Protein AF-A0A5C0DVJ4-F1 (afdb_monomer_lite)

Secondary structure (DSSP, 8-state):
----------SS--HHHHHHHHHHHHHHHHHHHHHHHHHHHHHHHH-----HHHH--

pLDDT: mean 86.8, std 9.77, range [46.12, 95.56]

Foldseek 3Di:
DDDDDDDDDDPDDDPVVVVVVVVVV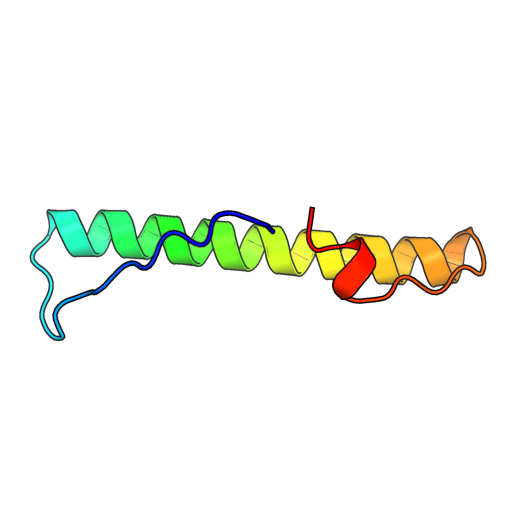VVVVVLVVVVVVVQVCCCPPVVDHDDPVNSPD

Sequence (57 aa):
MMALRRATFRLYPNKQVSEMLHYHRQLHKDLDNAAVSNRITSSKKFGKSVSCFEQQN

Structure (mmCIF, N/CA/C/O backbone):
data_AF-A0A5C0DVJ4-F1
#
_entry.id   AF-A0A5C0DVJ4-F1
#
loop_
_atom_site.group_PDB
_atom_site.id
_atom_site.type_symbol
_atom_site.label_atom_id
_atom_site.label_alt_id
_atom_site.label_comp_id
_atom_site.label_asym_id
_atom_site.label_entity_id
_atom_site.label_seq_id
_atom_site.pdbx_PDB_ins_code
_atom_site.Cartn_x
_atom_site.Cartn_y
_atom_site.Cartn_z
_atom_site.occupancy
_atom_site.B_iso_or_equiv
_atom_site.auth_seq_id
_atom_site.auth_comp_id
_atom_site.auth_asym_id
_atom_site.auth_atom_id
_atom_site.pdbx_PDB_model_num
ATOM 1 N N . MET A 1 1 ? -20.130 4.537 -10.479 1.00 46.12 1 MET A N 1
ATOM 2 C CA . MET A 1 1 ? -19.204 3.435 -10.820 1.00 46.12 1 MET A CA 1
ATOM 3 C C . MET A 1 1 ? -17.800 4.021 -10.863 1.00 46.12 1 MET A C 1
ATOM 5 O O . MET A 1 1 ? -17.595 4.965 -11.613 1.00 46.12 1 MET A O 1
ATOM 9 N N . MET A 1 2 ? -16.887 3.547 -10.011 1.00 66.94 2 MET A N 1
ATOM 10 C CA . MET A 1 2 ? -15.485 3.989 -9.987 1.00 66.94 2 MET A CA 1
ATOM 11 C C . MET A 1 2 ? -14.747 3.452 -11.220 1.00 6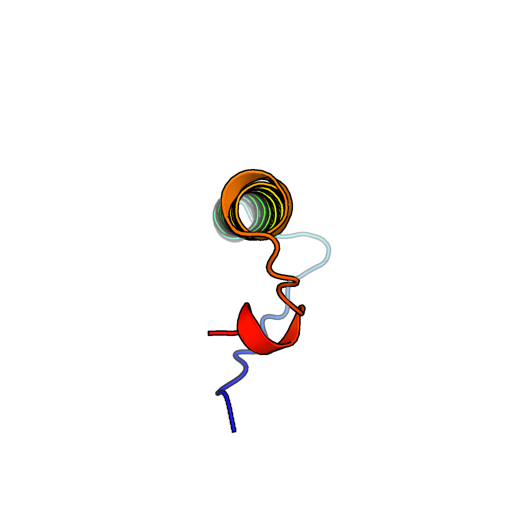6.94 2 MET A C 1
ATOM 13 O O . MET A 1 2 ? -14.887 2.276 -11.560 1.00 66.94 2 MET A O 1
ATOM 17 N N . ALA A 1 3 ? -13.997 4.305 -11.920 1.00 70.00 3 ALA A N 1
ATOM 18 C CA . ALA A 1 3 ? -13.261 3.906 -13.115 1.00 70.00 3 ALA A CA 1
ATOM 19 C C . ALA A 1 3 ? -12.042 3.053 -12.726 1.00 70.00 3 ALA A C 1
ATOM 21 O O . ALA A 1 3 ? -11.042 3.567 -12.229 1.00 70.00 3 ALA A O 1
ATOM 22 N N . LEU A 1 4 ? -12.109 1.744 -12.969 1.00 69.75 4 LEU A N 1
ATOM 23 C CA . LEU A 1 4 ? -10.991 0.835 -12.722 1.00 69.75 4 LEU A CA 1
ATOM 24 C C . LEU A 1 4 ? -10.048 0.823 -13.930 1.00 69.75 4 LEU A C 1
ATOM 26 O O . LEU A 1 4 ? -10.389 0.316 -15.000 1.00 69.75 4 LEU A O 1
ATOM 30 N N . ARG A 1 5 ? -8.832 1.355 -13.761 1.00 73.06 5 ARG A N 1
ATOM 31 C CA . ARG A 1 5 ? -7.751 1.161 -14.738 1.00 73.06 5 ARG A CA 1
ATOM 32 C C . ARG A 1 5 ? -7.131 -0.218 -14.539 1.00 73.06 5 ARG A C 1
ATOM 34 O O . ARG A 1 5 ? -6.464 -0.473 -13.542 1.00 73.06 5 ARG A O 1
ATOM 41 N N . ARG A 1 6 ? -7.323 -1.104 -15.514 1.00 76.25 6 ARG A N 1
ATOM 42 C CA . ARG A 1 6 ? -6.658 -2.408 -15.553 1.00 76.25 6 ARG A CA 1
ATOM 43 C C . ARG A 1 6 ? -5.240 -2.245 -16.103 1.00 76.25 6 ARG A C 1
ATOM 45 O O . ARG A 1 6 ? -5.067 -1.782 -17.225 1.00 76.25 6 ARG A O 1
ATOM 52 N N . ALA A 1 7 ? -4.242 -2.650 -15.323 1.00 73.69 7 ALA A N 1
ATOM 53 C CA . ALA A 1 7 ? -2.851 -2.737 -15.758 1.00 73.69 7 ALA A CA 1
ATOM 54 C C . ALA A 1 7 ? -2.462 -4.208 -15.960 1.00 73.69 7 ALA A C 1
ATOM 56 O O . ALA A 1 7 ? -2.796 -5.063 -15.142 1.00 73.69 7 ALA A O 1
ATOM 57 N N . THR A 1 8 ? -1.763 -4.513 -17.053 1.00 80.00 8 THR A N 1
ATOM 58 C CA . THR A 1 8 ? -1.226 -5.852 -17.342 1.00 80.00 8 THR A CA 1
ATOM 59 C C . THR A 1 8 ? 0.289 -5.780 -17.438 1.00 80.00 8 THR A C 1
ATOM 61 O O . THR A 1 8 ? 0.816 -4.942 -18.169 1.00 80.00 8 THR A O 1
ATOM 64 N N . PHE A 1 9 ? 0.988 -6.674 -16.742 1.00 75.75 9 PHE A N 1
ATOM 65 C CA . PHE A 1 9 ? 2.450 -6.722 -16.725 1.00 75.75 9 PHE A CA 1
ATOM 66 C C . PHE A 1 9 ? 2.956 -8.013 -17.367 1.00 75.75 9 PHE A C 1
ATOM 68 O O . PHE A 1 9 ? 2.292 -9.047 -17.314 1.00 75.75 9 PHE A O 1
ATOM 75 N N . ARG A 1 10 ? 4.142 -7.951 -17.978 1.00 82.44 10 ARG A N 1
ATOM 76 C CA . ARG A 1 10 ? 4.839 -9.143 -18.478 1.00 82.44 10 ARG A CA 1
ATOM 77 C C . ARG A 1 10 ? 5.525 -9.859 -17.318 1.00 82.44 10 ARG A C 1
ATOM 79 O O . ARG A 1 10 ? 6.006 -9.200 -16.402 1.00 82.44 10 ARG A O 1
ATOM 86 N N . LEU A 1 11 ? 5.634 -11.186 -17.411 1.00 84.19 11 LEU A N 1
ATOM 87 C CA . LEU A 1 11 ? 6.363 -12.005 -16.434 1.00 84.19 11 LEU A CA 1
ATOM 88 C C . LEU A 1 11 ? 7.836 -11.573 -16.304 1.00 84.19 11 LEU A C 1
ATOM 90 O O . LEU A 1 11 ? 8.379 -11.565 -15.205 1.00 84.19 11 LEU A O 1
ATOM 94 N N . TYR A 1 12 ? 8.441 -11.138 -17.414 1.00 90.75 12 TYR A N 1
ATOM 95 C CA . TYR A 1 12 ? 9.802 -10.605 -17.473 1.00 90.75 12 TYR A CA 1
ATOM 96 C C . TYR A 1 12 ? 9.775 -9.156 -17.979 1.00 90.75 12 TYR A C 1
ATOM 98 O O . TYR A 1 12 ? 9.808 -8.916 -19.192 1.00 90.75 12 TYR A O 1
ATOM 106 N N . PRO A 1 13 ? 9.617 -8.175 -17.075 1.00 88.94 13 PRO A N 1
ATOM 107 C CA . PRO A 1 13 ? 9.618 -6.767 -17.440 1.00 88.94 13 PRO A CA 1
ATOM 108 C C . PRO A 1 13 ? 11.027 -6.302 -17.823 1.00 88.94 13 PRO A C 1
ATOM 110 O O . PRO A 1 13 ? 12.026 -6.769 -17.282 1.00 88.94 13 PRO A O 1
ATOM 113 N N . ASN A 1 14 ? 11.108 -5.338 -18.742 1.00 92.69 14 ASN A N 1
ATOM 114 C CA . ASN A 1 14 ? 12.354 -4.606 -18.965 1.00 92.69 14 ASN A CA 1
ATOM 115 C C . ASN A 1 14 ? 12.629 -3.649 -17.786 1.00 92.69 14 ASN A C 1
ATOM 117 O O . ASN A 1 14 ? 11.780 -3.465 -16.909 1.00 92.69 14 ASN A O 1
ATOM 121 N N . LYS A 1 15 ? 13.805 -3.012 -17.779 1.00 93.50 15 LYS A N 1
ATOM 122 C CA . LYS A 1 15 ? 14.230 -2.113 -16.694 1.00 93.50 15 LYS A CA 1
ATOM 123 C C . LYS A 1 15 ? 13.189 -1.029 -16.375 1.00 93.50 15 LYS A C 1
ATOM 125 O O . LYS A 1 15 ? 12.812 -0.878 -15.218 1.00 93.50 15 LYS A O 1
ATOM 130 N N . GLN A 1 16 ? 12.661 -0.356 -17.397 1.00 91.31 16 GLN A N 1
ATOM 131 C CA . GLN A 1 16 ? 11.666 0.707 -17.235 1.00 91.31 16 GLN A CA 1
ATOM 132 C C . GLN A 1 16 ? 10.377 0.200 -16.568 1.00 91.31 16 GLN A C 1
ATOM 134 O O . GLN A 1 16 ? 9.864 0.816 -15.636 1.00 91.31 16 GLN A O 1
ATOM 139 N N . VAL A 1 17 ? 9.858 -0.952 -17.008 1.00 90.69 17 VAL A N 1
ATOM 140 C CA . VAL A 1 17 ? 8.652 -1.548 -16.412 1.00 90.69 17 VAL A CA 1
ATOM 141 C C . VAL A 1 17 ? 8.925 -2.021 -14.981 1.00 90.69 17 VAL A C 1
ATOM 143 O O . VAL A 1 17 ? 8.048 -1.903 -14.129 1.00 90.69 17 VAL A O 1
ATOM 146 N N . SER A 1 18 ? 10.132 -2.514 -14.688 1.00 91.38 18 SER A N 1
ATOM 147 C CA . SER A 1 18 ? 10.527 -2.917 -13.333 1.00 91.38 18 SER A CA 1
ATOM 148 C C . SER A 1 18 ? 10.555 -1.736 -12.357 1.00 91.38 18 SER A C 1
ATOM 150 O O . SER A 1 18 ? 10.068 -1.860 -11.235 1.00 91.38 18 SER A O 1
ATOM 152 N N . GLU A 1 19 ? 11.090 -0.588 -12.774 1.00 91.94 19 GLU A N 1
ATOM 153 C CA . GLU A 1 19 ? 11.114 0.639 -11.964 1.00 91.94 19 GLU A CA 1
ATOM 154 C C . GLU A 1 19 ? 9.697 1.161 -11.700 1.00 91.94 19 GLU A C 1
ATOM 156 O O . GLU A 1 19 ? 9.333 1.449 -10.559 1.00 91.94 19 GLU A O 1
ATOM 161 N N . MET A 1 20 ? 8.851 1.181 -12.733 1.00 90.44 20 MET A N 1
ATOM 162 C CA . MET A 1 20 ? 7.441 1.547 -12.595 1.00 90.44 20 MET A CA 1
ATOM 163 C C . MET A 1 20 ? 6.706 0.604 -11.625 1.00 90.44 20 MET A C 1
ATOM 165 O O . MET A 1 20 ? 5.980 1.054 -10.739 1.00 90.44 20 MET A O 1
ATOM 169 N N . LEU A 1 21 ? 6.924 -0.711 -11.745 1.00 89.19 21 LEU A N 1
ATOM 170 C CA . LEU A 1 21 ? 6.352 -1.721 -10.849 1.00 89.19 21 LEU A CA 1
ATOM 171 C C . LEU A 1 21 ? 6.800 -1.546 -9.398 1.00 89.19 21 LEU A C 1
ATOM 173 O O . LEU A 1 21 ? 5.990 -1.718 -8.487 1.00 89.19 21 LEU A O 1
ATOM 177 N N . HIS A 1 22 ? 8.072 -1.218 -9.178 1.00 91.38 22 HIS A N 1
ATOM 178 C CA . HIS A 1 22 ? 8.592 -0.936 -7.846 1.00 91.38 22 HIS A CA 1
ATOM 179 C C . HIS A 1 22 ? 7.825 0.222 -7.197 1.00 91.38 22 HIS A C 1
ATOM 181 O O . HIS A 1 22 ? 7.316 0.071 -6.085 1.00 91.38 22 HIS A O 1
ATOM 187 N N . TYR A 1 23 ? 7.650 1.323 -7.931 1.00 92.00 23 TYR A N 1
ATOM 188 C CA . TYR A 1 23 ? 6.908 2.481 -7.442 1.00 92.00 23 TYR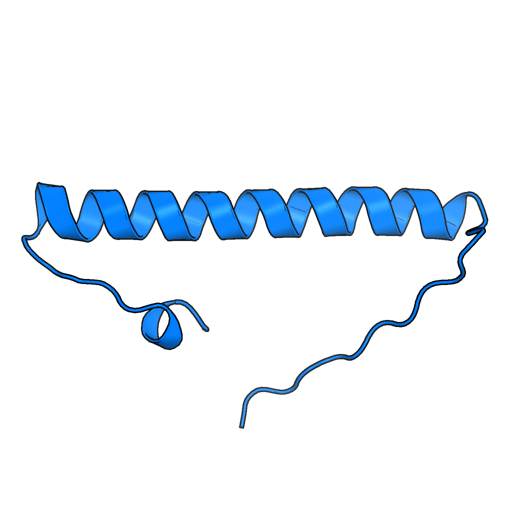 A CA 1
ATOM 189 C C . TYR A 1 23 ? 5.428 2.167 -7.177 1.00 92.00 23 TYR A C 1
ATOM 191 O O . TYR A 1 23 ? 4.900 2.521 -6.125 1.00 92.00 23 TYR A O 1
ATOM 199 N N . HIS A 1 24 ? 4.761 1.423 -8.067 1.00 90.12 24 HIS A N 1
ATOM 200 C CA . HIS A 1 24 ? 3.375 0.997 -7.842 1.00 90.12 24 HIS A CA 1
ATOM 201 C C . HIS A 1 24 ? 3.211 0.141 -6.582 1.00 90.12 24 HIS A C 1
ATOM 203 O O . HIS A 1 24 ? 2.250 0.327 -5.839 1.00 90.12 24 HIS A O 1
ATOM 209 N N . ARG A 1 25 ? 4.143 -0.785 -6.319 1.00 91.38 25 ARG A N 1
ATOM 210 C CA . ARG A 1 25 ? 4.118 -1.614 -5.102 1.00 91.38 25 ARG A CA 1
ATOM 211 C C . ARG A 1 25 ? 4.304 -0.773 -3.848 1.00 91.38 25 ARG A C 1
ATOM 213 O O . ARG A 1 25 ? 3.620 -1.008 -2.856 1.00 91.38 25 ARG A O 1
ATOM 220 N N . GLN A 1 26 ? 5.214 0.197 -3.894 1.00 94.69 26 GLN A N 1
ATOM 221 C CA . GLN A 1 26 ? 5.414 1.122 -2.786 1.00 94.69 26 GLN A CA 1
ATOM 222 C C . GLN A 1 26 ? 4.141 1.925 -2.511 1.00 94.69 26 GLN A C 1
ATOM 224 O O . GLN A 1 26 ? 3.668 1.929 -1.380 1.00 94.69 26 GLN A O 1
ATOM 229 N N . LEU A 1 27 ? 3.542 2.514 -3.548 1.00 93.19 27 LEU A N 1
ATOM 230 C CA . LEU A 1 27 ? 2.320 3.301 -3.417 1.00 93.19 27 LEU A CA 1
ATOM 231 C C . LEU A 1 27 ? 1.148 2.468 -2.878 1.00 93.19 27 LEU A C 1
ATOM 233 O O . LEU A 1 27 ? 0.424 2.935 -2.005 1.00 93.19 27 LEU A O 1
ATOM 237 N N . HIS A 1 28 ? 0.992 1.222 -3.337 1.00 89.88 28 HIS A N 1
ATOM 238 C CA . HIS A 1 28 ? -0.026 0.310 -2.809 1.00 89.88 28 HIS A CA 1
ATOM 239 C C . HIS A 1 28 ? 0.181 0.023 -1.319 1.00 89.88 28 HIS A C 1
ATOM 241 O O . HIS A 1 28 ? -0.756 0.108 -0.533 1.00 89.88 28 HIS A O 1
ATOM 247 N N . LYS A 1 29 ? 1.419 -0.284 -0.916 1.00 94.69 29 LYS A N 1
ATOM 248 C CA . LYS A 1 29 ? 1.768 -0.532 0.488 1.00 94.69 29 LYS A CA 1
ATOM 249 C C . LYS A 1 29 ? 1.479 0.692 1.359 1.00 94.69 29 LYS A C 1
ATOM 251 O O . LYS A 1 29 ? 0.948 0.555 2.457 1.00 94.69 29 LYS A O 1
ATOM 256 N N . ASP A 1 30 ? 1.845 1.879 0.887 1.00 95.56 30 ASP A N 1
ATOM 257 C CA . ASP A 1 30 ? 1.666 3.116 1.645 1.00 95.56 30 ASP A CA 1
ATOM 258 C C . ASP A 1 30 ? 0.174 3.460 1.796 1.00 95.56 30 ASP A C 1
ATOM 260 O O . ASP A 1 30 ? -0.262 3.841 2.884 1.00 95.56 30 ASP A O 1
ATOM 264 N N . LEU A 1 31 ? -0.627 3.231 0.749 1.00 92.50 31 LEU A N 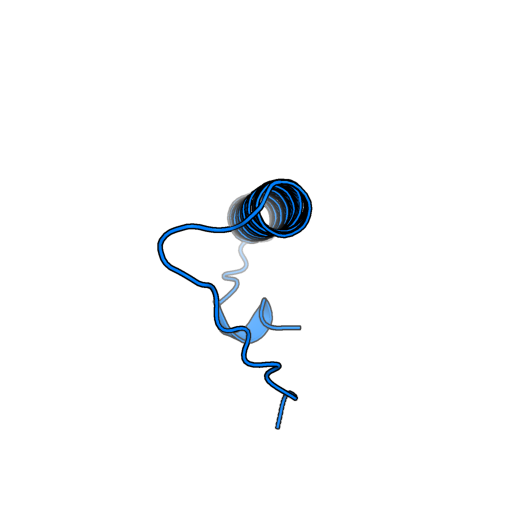1
ATOM 265 C CA . LEU A 1 31 ? -2.081 3.399 0.781 1.00 92.50 31 LEU A CA 1
ATOM 266 C C . LEU A 1 31 ? -2.760 2.402 1.732 1.00 92.50 31 LEU A C 1
ATOM 268 O O . LEU A 1 31 ? -3.577 2.811 2.560 1.00 92.50 31 LEU A O 1
ATOM 272 N N . ASP A 1 32 ? -2.379 1.123 1.685 1.00 92.44 32 ASP A N 1
ATOM 273 C CA . ASP A 1 32 ? -2.892 0.101 2.607 1.00 92.44 32 ASP A CA 1
ATOM 274 C C . ASP A 1 32 ? -2.566 0.446 4.064 1.00 92.44 32 ASP A C 1
ATOM 276 O O . ASP A 1 32 ? -3.438 0.415 4.937 1.00 92.44 32 ASP A O 1
ATOM 280 N N . ASN A 1 33 ? -1.319 0.837 4.338 1.00 95.19 33 ASN A N 1
ATOM 281 C CA . ASN A 1 33 ? -0.890 1.230 5.678 1.00 95.19 33 ASN A CA 1
ATOM 282 C C . ASN A 1 33 ? -1.660 2.454 6.187 1.00 95.19 33 ASN A C 1
ATOM 284 O O . ASN A 1 33 ? -2.055 2.493 7.356 1.00 95.19 33 ASN A O 1
ATOM 288 N N . ALA A 1 34 ? -1.910 3.440 5.322 1.00 93.88 34 ALA A N 1
ATOM 289 C CA . ALA A 1 34 ? -2.718 4.605 5.661 1.00 93.88 34 ALA A CA 1
ATOM 290 C C . ALA A 1 34 ? -4.167 4.211 5.995 1.00 93.88 34 ALA A C 1
ATOM 292 O O . ALA A 1 34 ? -4.711 4.667 7.004 1.00 93.88 34 ALA A O 1
ATOM 293 N N . ALA A 1 35 ? -4.774 3.312 5.214 1.00 93.31 35 ALA A N 1
ATOM 294 C CA . ALA A 1 35 ? -6.119 2.807 5.472 1.00 93.31 35 ALA A CA 1
ATOM 295 C C . ALA A 1 35 ? -6.202 2.049 6.811 1.00 93.31 35 ALA A C 1
ATOM 297 O O . ALA A 1 35 ? -7.118 2.280 7.609 1.00 93.31 35 ALA A O 1
ATOM 298 N N . VAL A 1 36 ? -5.232 1.183 7.109 1.00 93.12 36 VAL A N 1
ATOM 299 C CA . VAL A 1 36 ? -5.170 0.452 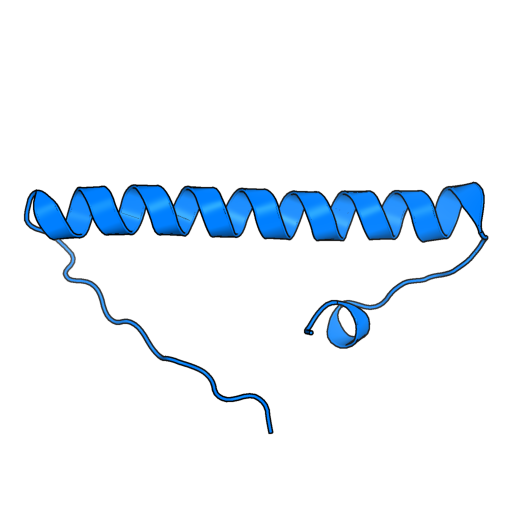8.384 1.00 93.12 36 VAL A CA 1
ATOM 300 C C . VAL A 1 36 ? -4.982 1.411 9.560 1.00 93.12 36 VAL A C 1
ATOM 302 O O . VAL A 1 36 ? -5.719 1.330 10.545 1.00 93.12 36 VAL A O 1
ATOM 305 N N . SER A 1 37 ? -4.045 2.355 9.446 1.00 94.88 37 SER A N 1
ATOM 306 C CA . SER A 1 37 ? -3.794 3.379 10.466 1.00 94.88 37 SER A CA 1
ATOM 307 C C . SER A 1 37 ? -5.044 4.214 10.754 1.00 94.88 37 SER A C 1
ATOM 309 O O . SER A 1 37 ? -5.407 4.418 11.920 1.00 94.88 37 SER A O 1
ATOM 311 N N . ASN A 1 38 ? -5.759 4.625 9.701 1.00 93.69 38 ASN A N 1
ATOM 312 C CA . ASN A 1 38 ? -7.024 5.334 9.828 1.00 93.69 38 ASN A CA 1
ATOM 313 C C . ASN A 1 38 ? -8.050 4.488 10.589 1.00 93.69 38 ASN A C 1
ATOM 315 O O . ASN A 1 38 ? -8.573 4.946 11.597 1.00 93.69 38 ASN A O 1
ATOM 319 N N . ARG A 1 39 ? -8.265 3.221 10.205 1.00 91.94 39 ARG A N 1
ATOM 320 C CA . ARG A 1 39 ? -9.235 2.337 10.877 1.00 91.94 39 ARG A CA 1
ATOM 321 C C . ARG A 1 39 ? -8.921 2.144 12.363 1.00 91.94 39 ARG A C 1
ATOM 323 O O . ARG A 1 39 ? -9.821 2.228 13.199 1.00 91.94 39 ARG A O 1
ATOM 330 N N . ILE A 1 40 ? -7.650 1.916 12.703 1.00 93.50 40 ILE A N 1
ATOM 331 C CA . ILE A 1 40 ? -7.203 1.784 14.098 1.00 93.50 40 ILE A CA 1
ATOM 332 C C . ILE A 1 40 ? -7.498 3.072 14.871 1.00 93.50 40 ILE A C 1
ATOM 334 O O . ILE A 1 40 ? -8.005 3.021 15.991 1.00 93.50 40 ILE A O 1
ATOM 338 N N . THR A 1 41 ? -7.204 4.224 14.273 1.00 94.88 41 THR A N 1
ATOM 339 C CA . THR A 1 41 ? -7.422 5.533 14.893 1.00 94.88 41 THR A CA 1
ATOM 340 C C . THR A 1 41 ? -8.912 5.836 15.063 1.00 94.88 41 THR A C 1
ATOM 342 O O . THR A 1 41 ? -9.322 6.235 16.153 1.00 94.88 41 THR A O 1
ATOM 345 N N . SER A 1 42 ? -9.731 5.589 14.037 1.00 92.88 42 SER A N 1
ATOM 346 C CA . SER A 1 42 ? -11.193 5.717 14.059 1.00 92.88 42 SER A CA 1
ATOM 347 C C . SER A 1 42 ? -11.821 4.903 15.184 1.00 92.88 42 SER A C 1
ATOM 349 O O . SER A 1 42 ? -12.619 5.434 15.957 1.00 92.88 42 SER A O 1
ATOM 351 N N . SER A 1 43 ? -11.399 3.646 15.332 1.00 92.25 43 SER A N 1
ATOM 352 C CA . SER A 1 43 ? -11.913 2.774 16.384 1.00 92.25 43 SER A CA 1
ATOM 353 C C . SER A 1 43 ? -11.441 3.225 17.767 1.00 92.25 43 SER A C 1
ATOM 355 O O . SER A 1 43 ? -12.269 3.455 18.645 1.00 92.25 43 SER A O 1
ATOM 357 N N . LYS A 1 44 ? -10.131 3.426 17.962 1.00 93.38 44 LYS A N 1
ATOM 358 C CA . LYS A 1 44 ? -9.566 3.708 19.292 1.00 93.38 44 LYS A CA 1
ATOM 359 C C . LYS A 1 44 ? -9.902 5.095 19.827 1.00 93.38 44 LYS A C 1
ATOM 361 O O . LYS A 1 44 ? -10.111 5.237 21.024 1.00 93.38 44 LYS A O 1
ATOM 366 N N . LYS A 1 45 ? -9.894 6.121 18.971 1.00 93.94 45 LYS A N 1
ATOM 367 C CA . LYS A 1 45 ? -10.080 7.515 19.408 1.00 93.94 45 LYS A CA 1
ATOM 368 C C . LYS A 1 45 ? -11.524 7.981 19.313 1.00 93.94 45 LYS A C 1
ATOM 370 O O . LYS A 1 45 ? -11.929 8.828 20.097 1.00 93.94 45 LYS A O 1
ATOM 375 N N . PHE A 1 46 ? -12.284 7.455 18.354 1.00 93.06 46 PHE A N 1
ATOM 376 C CA . PHE A 1 46 ? -13.622 7.961 18.051 1.00 93.06 46 PHE A CA 1
ATOM 377 C C . PHE A 1 46 ? -14.726 6.921 18.257 1.00 93.06 46 PHE A C 1
ATOM 379 O O . PHE A 1 46 ? -15.894 7.254 18.076 1.00 93.06 46 PHE A O 1
ATOM 386 N N . GLY A 1 47 ? -14.384 5.674 18.608 1.00 91.75 47 GLY A N 1
ATOM 387 C CA . GLY A 1 47 ? -15.359 4.596 18.795 1.00 91.75 47 GLY A CA 1
ATOM 388 C C . GLY A 1 47 ? -16.090 4.201 17.508 1.00 91.75 47 GLY A C 1
ATOM 389 O O . GLY A 1 47 ? -17.153 3.591 17.571 1.00 91.75 47 GLY A O 1
ATOM 390 N N . LYS A 1 48 ? -15.552 4.568 16.337 1.00 89.62 48 LYS A N 1
ATOM 391 C CA . LYS A 1 48 ? -16.186 4.341 15.033 1.00 89.62 48 LYS A CA 1
ATOM 392 C C . LYS A 1 48 ? -15.529 3.177 14.306 1.00 89.62 48 LYS A C 1
ATOM 394 O O . LYS A 1 48 ? -14.304 3.116 14.195 1.00 89.62 48 LYS A O 1
ATOM 399 N N . SER A 1 49 ? -16.352 2.281 13.771 1.00 88.12 49 SER A N 1
ATOM 400 C CA . SER A 1 49 ? -15.902 1.283 12.802 1.00 88.12 49 SER A CA 1
ATOM 401 C C . SER A 1 49 ? -15.860 1.916 11.413 1.00 88.12 49 SER A C 1
ATOM 403 O O . SER A 1 49 ? -16.790 2.626 11.047 1.00 88.12 49 SER A O 1
ATOM 405 N N . VAL A 1 50 ? -14.784 1.670 10.665 1.00 88.06 50 VAL A N 1
ATOM 406 C CA . VAL A 1 50 ? -1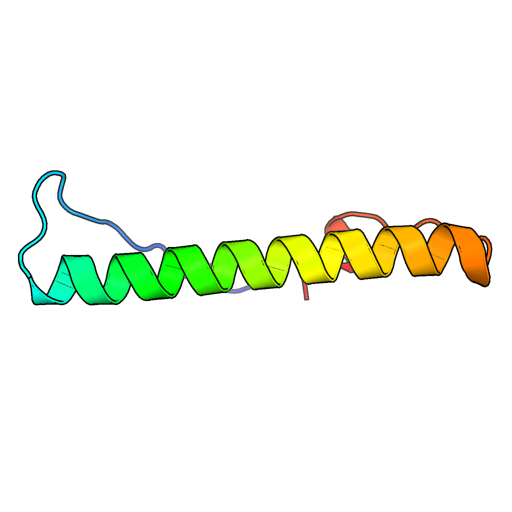4.632 2.109 9.270 1.00 88.06 50 VAL A CA 1
ATOM 407 C C . VAL A 1 50 ? -14.506 0.869 8.400 1.00 88.06 50 VAL A C 1
ATOM 409 O O . VAL A 1 50 ? -13.561 0.084 8.544 1.00 88.06 50 VAL A O 1
ATOM 412 N N . SER A 1 51 ? -15.473 0.690 7.510 1.00 86.62 51 SER A N 1
ATOM 413 C CA . SER A 1 51 ? -15.536 -0.415 6.563 1.00 86.62 51 SER A CA 1
ATOM 414 C C . SER A 1 51 ? -14.558 -0.221 5.403 1.00 86.62 51 SER A C 1
ATOM 416 O O . SER A 1 51 ? -14.092 0.880 5.123 1.00 86.62 51 SER A O 1
ATOM 418 N N . CYS A 1 52 ? -14.247 -1.305 4.689 1.00 81.19 52 CYS A N 1
ATOM 419 C CA . CYS A 1 52 ? -13.407 -1.225 3.493 1.00 81.19 52 CYS A CA 1
ATOM 420 C C . CYS A 1 52 ? -14.047 -0.360 2.392 1.00 81.19 52 CYS A C 1
ATOM 422 O O . CYS A 1 52 ? -13.335 0.383 1.726 1.00 81.19 52 CYS A O 1
ATOM 424 N N . PHE A 1 53 ? -15.374 -0.402 2.240 1.00 83.38 53 PHE A N 1
ATOM 425 C CA . PHE A 1 53 ? -16.091 0.382 1.229 1.00 83.38 53 PHE A CA 1
ATOM 426 C C . PHE A 1 53 ? -16.009 1.889 1.475 1.00 83.38 53 PHE A C 1
ATOM 428 O O . PHE A 1 53 ? -15.894 2.648 0.525 1.00 83.38 53 PHE A O 1
ATOM 435 N N . GLU A 1 54 ? -15.988 2.324 2.734 1.00 83.56 54 GLU A N 1
ATOM 436 C CA . GLU A 1 54 ? -15.795 3.740 3.078 1.00 83.56 54 GLU A CA 1
ATOM 437 C C . GLU A 1 54 ? -14.364 4.231 2.805 1.00 83.56 54 GLU A C 1
ATOM 439 O O . GLU A 1 54 ? -14.125 5.432 2.737 1.00 83.56 54 GLU A O 1
ATOM 444 N N . GLN A 1 55 ? -13.403 3.313 2.664 1.00 82.25 55 GLN A N 1
ATOM 445 C CA . GLN A 1 55 ? -12.000 3.623 2.366 1.00 82.25 55 GLN A CA 1
ATOM 446 C C . GLN A 1 55 ? -11.691 3.575 0.866 1.00 82.25 55 GLN A C 1
ATOM 448 O O . GLN A 1 55 ? -10.639 4.056 0.446 1.00 82.25 55 GLN A O 1
ATOM 453 N N . GLN A 1 56 ? -12.592 2.998 0.067 1.00 74.69 56 GLN A N 1
ATOM 454 C CA . GLN A 1 56 ? -12.534 3.024 -1.391 1.00 74.69 56 GLN A CA 1
ATOM 455 C C . GLN A 1 56 ? -13.031 4.394 -1.865 1.00 74.69 56 GLN A C 1
ATOM 457 O O . GLN A 1 56 ? -14.195 4.549 -2.227 1.00 74.69 56 GLN A O 1
ATOM 462 N N . ASN A 1 57 ? -12.157 5.396 -1.770 1.00 61.47 57 ASN A N 1
ATOM 463 C CA . ASN A 1 57 ? -12.411 6.741 -2.285 1.00 61.47 57 ASN A CA 1
ATOM 464 C C . ASN A 1 57 ? -12.373 6.773 -3.816 1.00 61.47 57 ASN A C 1
ATOM 466 O O . ASN A 1 57 ? -11.515 6.067 -4.398 1.00 61.47 57 ASN A O 1
#

Radius of gyration: 15.82 Å; chains: 1; bounding box: 33×20×38 Å